Protein AF-A0A524JA74-F1 (afdb_monomer_lite)

Sequence (100 aa):
PVVVLFDPAVKSALDAAEIAGSREVGAAAVFEREVDSRELSFEPGDEPGTARDRETGSIWDTTGRALSGPLEGKRLVQVASDDQFWFALAAFIQDVDIRG

Foldseek 3Di:
DKDKFKAQQQFDPPPDPDSVPGDGPIDIFMFQQDDPNDRWDWDDDPDGQWIATPPFRFIAGRQQAGCDTPRHRDGTHTDDDDPDDPVVVCVPDPPDDDDD

Structure (mmCIF, N/CA/C/O backbone):
data_AF-A0A524JA74-F1
#
_entry.id   AF-A0A524JA74-F1
#
loop_
_atom_site.group_PDB
_atom_site.id
_atom_site.type_symbol
_atom_site.label_atom_id
_atom_site.label_alt_id
_atom_site.label_comp_id
_atom_site.label_asym_id
_atom_site.label_entity_id
_atom_site.label_seq_id
_atom_site.pdbx_PDB_ins_code
_atom_site.Cartn_x
_atom_site.Cartn_y
_atom_site.Cartn_z
_atom_site.occupancy
_atom_site.B_iso_or_equiv
_atom_site.auth_seq_id
_atom_site.auth_comp_id
_atom_site.auth_asym_id
_atom_site.auth_atom_id
_atom_site.pdbx_PDB_model_num
ATOM 1 N N . PRO A 1 1 ? -14.560 -7.900 2.617 1.00 86.50 1 PRO A N 1
ATOM 2 C CA . PRO A 1 1 ? -14.460 -6.734 1.700 1.00 86.50 1 PRO A CA 1
ATOM 3 C C . PRO A 1 1 ? -12.998 -6.258 1.656 1.00 86.50 1 PRO A C 1
ATOM 5 O O . PRO A 1 1 ? -12.303 -6.470 2.645 1.00 86.50 1 PRO A O 1
ATOM 8 N N . VAL A 1 2 ? -12.516 -5.678 0.549 1.00 96.38 2 VAL A N 1
ATOM 9 C CA . VAL A 1 2 ? -11.077 -5.384 0.348 1.00 96.38 2 VAL A CA 1
ATOM 10 C C . VAL A 1 2 ? -10.783 -3.891 0.190 1.00 96.38 2 VAL A C 1
ATOM 12 O O . VAL A 1 2 ? -11.686 -3.117 -0.136 1.00 96.38 2 VAL A O 1
ATOM 15 N N . VAL A 1 3 ? -9.524 -3.504 0.404 1.00 97.81 3 VAL A N 1
ATOM 16 C CA . VAL A 1 3 ? -8.950 -2.190 0.080 1.00 97.81 3 VAL A CA 1
ATOM 17 C C . VAL A 1 3 ? -7.701 -2.372 -0.786 1.00 97.81 3 VAL A C 1
ATOM 19 O O . VAL A 1 3 ? -6.950 -3.326 -0.598 1.00 97.81 3 VAL A O 1
ATOM 22 N N . VAL A 1 4 ? -7.491 -1.458 -1.733 1.00 97.81 4 VAL A N 1
ATOM 23 C CA . VAL A 1 4 ? -6.250 -1.344 -2.509 1.00 97.81 4 VAL A CA 1
ATOM 24 C C . VAL A 1 4 ? -5.483 -0.143 -1.973 1.00 97.81 4 VAL A C 1
ATOM 26 O O . VAL A 1 4 ? -6.019 0.966 -1.971 1.00 97.81 4 VAL A O 1
ATOM 29 N N . LEU A 1 5 ? -4.253 -0.358 -1.515 1.00 97.69 5 LEU A N 1
ATOM 30 C CA . LEU A 1 5 ? -3.338 0.712 -1.124 1.00 97.69 5 LEU A CA 1
ATOM 31 C C . LEU A 1 5 ? -2.330 0.921 -2.249 1.00 97.69 5 LEU A C 1
ATOM 33 O O . LEU A 1 5 ? -1.780 -0.052 -2.759 1.00 97.69 5 LEU A O 1
ATOM 37 N N . PHE A 1 6 ? -2.120 2.175 -2.641 1.00 97.19 6 PHE A N 1
ATOM 38 C CA . PHE A 1 6 ? -1.316 2.540 -3.804 1.00 97.19 6 PHE A CA 1
ATOM 39 C C . PHE A 1 6 ? -0.297 3.616 -3.442 1.00 97.19 6 PHE A C 1
ATOM 41 O O . PHE A 1 6 ? -0.648 4.633 -2.841 1.00 97.19 6 PHE A O 1
ATOM 48 N N . ASP A 1 7 ? 0.952 3.398 -3.840 1.00 97.12 7 ASP A N 1
ATOM 49 C CA . ASP A 1 7 ? 2.008 4.402 -3.790 1.00 97.12 7 ASP A CA 1
ATOM 50 C C . ASP A 1 7 ? 2.370 4.790 -5.225 1.00 97.12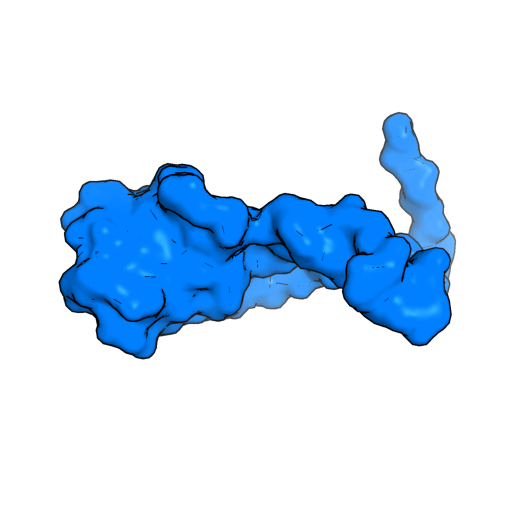 7 ASP A C 1
ATOM 52 O O . ASP A 1 7 ? 2.915 3.951 -5.945 1.00 97.12 7 ASP A O 1
ATOM 56 N N . PRO A 1 8 ? 2.088 6.030 -5.665 1.00 95.25 8 PRO A N 1
ATOM 57 C CA . PRO A 1 8 ? 2.450 6.482 -7.004 1.00 95.25 8 PRO A CA 1
ATOM 58 C C . PRO A 1 8 ? 3.958 6.687 -7.193 1.00 95.25 8 PRO A C 1
ATOM 60 O O . PRO A 1 8 ? 4.417 6.691 -8.332 1.00 95.25 8 PRO A O 1
ATOM 63 N N . ALA A 1 9 ? 4.730 6.858 -6.118 1.00 95.62 9 ALA A N 1
ATOM 64 C CA . ALA A 1 9 ? 6.134 7.261 -6.175 1.00 95.62 9 ALA A CA 1
ATOM 65 C C . ALA A 1 9 ? 7.111 6.081 -6.324 1.00 95.62 9 ALA A C 1
ATOM 67 O O . ALA A 1 9 ? 8.326 6.282 -6.426 1.00 95.62 9 ALA A O 1
ATOM 68 N N . VAL A 1 10 ? 6.616 4.838 -6.356 1.00 94.75 10 VAL A N 1
ATOM 69 C CA . VAL A 1 10 ? 7.474 3.661 -6.550 1.00 94.75 10 VAL A CA 1
ATOM 70 C C . VAL A 1 10 ? 8.096 3.687 -7.943 1.00 94.75 10 VAL A C 1
ATOM 72 O O . VAL A 1 10 ? 7.407 3.798 -8.962 1.00 94.75 10 VAL A O 1
ATOM 75 N N . LYS A 1 11 ? 9.427 3.572 -7.984 1.00 95.00 11 LYS A N 1
ATOM 76 C CA . LYS A 1 11 ? 10.217 3.576 -9.216 1.00 95.00 11 LYS A CA 1
ATOM 77 C C . LYS A 1 11 ? 10.342 2.187 -9.819 1.00 95.00 11 LYS A C 1
ATOM 79 O O . LYS A 1 11 ? 10.477 1.192 -9.110 1.00 95.00 11 LYS A O 1
ATOM 84 N N . SER A 1 12 ? 10.348 2.147 -11.147 1.00 93.19 12 SER A N 1
ATOM 85 C CA . SER A 1 12 ? 10.629 0.935 -11.910 1.00 93.19 12 SER A CA 1
ATOM 86 C C . SER A 1 12 ? 11.985 0.352 -11.523 1.00 93.19 12 SER A C 1
ATOM 88 O O . SER A 1 12 ? 12.963 1.075 -11.353 1.00 93.19 12 SER A O 1
ATOM 90 N N . ALA A 1 13 ? 12.058 -0.972 -11.424 1.00 91.69 13 ALA A N 1
ATOM 91 C CA . ALA A 1 13 ? 13.315 -1.666 -11.169 1.00 91.69 13 ALA A CA 1
ATOM 92 C C . ALA A 1 13 ? 14.104 -1.987 -12.453 1.00 91.69 13 ALA A C 1
ATOM 94 O O . ALA A 1 13 ? 15.193 -2.547 -12.362 1.00 91.69 13 ALA A O 1
ATOM 95 N N . LEU A 1 14 ? 13.542 -1.718 -13.640 1.00 90.44 14 LEU A N 1
ATOM 96 C CA . LEU A 1 14 ? 13.977 -2.379 -14.879 1.00 90.44 14 LEU A CA 1
ATOM 97 C C . LEU A 1 14 ? 14.208 -1.454 -16.078 1.00 90.44 14 LEU A C 1
ATOM 99 O O . LEU A 1 14 ? 14.627 -1.944 -17.124 1.00 90.44 14 LEU A O 1
ATOM 103 N N . ASP A 1 15 ? 13.944 -0.149 -15.971 1.00 89.19 15 ASP A N 1
ATOM 104 C CA . ASP A 1 15 ? 14.098 0.775 -17.109 1.00 89.19 15 ASP A CA 1
ATOM 105 C C . ASP A 1 15 ? 15.334 1.680 -17.059 1.00 89.19 15 ASP A C 1
ATOM 107 O O . ASP A 1 15 ? 15.621 2.363 -18.044 1.00 89.19 15 ASP A O 1
ATOM 111 N N . ALA A 1 16 ? 16.124 1.621 -15.987 1.00 93.06 16 ALA A N 1
ATOM 112 C CA . ALA A 1 16 ? 17.448 2.229 -15.924 1.00 93.06 16 ALA A CA 1
ATOM 113 C C . ALA A 1 16 ? 18.449 1.330 -15.183 1.00 93.06 16 ALA A C 1
ATOM 115 O O . ALA A 1 16 ? 18.076 0.411 -14.458 1.00 93.06 16 ALA A O 1
ATOM 116 N N . ALA A 1 17 ? 19.744 1.620 -15.351 1.00 93.19 17 ALA A N 1
ATOM 117 C CA . ALA A 1 17 ? 20.820 0.898 -14.664 1.00 93.19 17 ALA A CA 1
ATOM 118 C C . ALA A 1 17 ? 20.801 1.101 -13.136 1.00 93.19 17 ALA A C 1
ATOM 120 O O . ALA A 1 17 ? 21.256 0.237 -12.391 1.00 93.19 17 ALA A O 1
ATOM 121 N N . GLU A 1 18 ? 20.259 2.230 -12.675 1.00 95.44 18 GLU A N 1
ATOM 122 C CA . GLU A 1 18 ? 20.045 2.534 -11.263 1.00 95.44 18 GLU A CA 1
ATOM 123 C C . GLU A 1 18 ? 18.567 2.862 -11.017 1.00 95.44 18 GLU A C 1
ATOM 125 O O . GLU A 1 18 ? 17.987 3.710 -11.701 1.00 95.44 18 GLU A O 1
ATOM 130 N N . ILE A 1 19 ? 17.968 2.253 -9.986 1.00 91.25 19 ILE A N 1
ATOM 131 C CA . ILE A 1 19 ? 16.558 2.482 -9.608 1.00 91.25 19 ILE A CA 1
ATOM 132 C C . ILE A 1 19 ? 16.303 3.968 -9.322 1.00 91.25 19 ILE A C 1
ATOM 134 O O . ILE A 1 19 ? 15.259 4.509 -9.673 1.00 91.25 19 ILE A O 1
ATOM 138 N N . ALA A 1 20 ? 17.281 4.669 -8.741 1.00 92.25 20 ALA A N 1
ATOM 139 C CA . ALA A 1 20 ? 17.162 6.091 -8.430 1.00 92.25 20 ALA A CA 1
ATOM 140 C C . ALA A 1 20 ? 16.884 6.961 -9.671 1.00 92.25 20 ALA A C 1
ATOM 142 O O . ALA A 1 20 ? 16.185 7.969 -9.557 1.00 92.25 20 ALA A O 1
ATOM 143 N N . GLY A 1 21 ? 17.385 6.566 -10.845 1.00 91.88 21 GLY A N 1
ATOM 144 C CA . GLY A 1 21 ? 17.163 7.256 -12.120 1.00 91.88 21 GLY A CA 1
ATOM 145 C C . GLY A 1 21 ? 15.959 6.751 -12.919 1.00 91.88 21 GLY A C 1
ATOM 146 O O . GLY A 1 21 ? 15.704 7.263 -14.005 1.00 91.88 21 GLY A O 1
ATOM 147 N N . SER A 1 22 ? 15.239 5.752 -12.410 1.00 95.06 22 SER A N 1
ATOM 148 C CA . SER A 1 22 ? 14.098 5.138 -13.093 1.00 95.06 22 SER A CA 1
ATOM 149 C C . SER A 1 22 ? 12.833 5.991 -12.963 1.00 95.06 22 SER A C 1
ATOM 151 O O . SER A 1 22 ? 12.703 6.818 -12.052 1.00 95.06 22 SER A O 1
ATOM 153 N N . ARG A 1 23 ? 11.883 5.792 -13.879 1.00 95.31 23 ARG A N 1
ATOM 154 C CA . ARG A 1 23 ? 10.576 6.472 -13.829 1.00 95.31 23 ARG A CA 1
ATOM 155 C C . ARG A 1 23 ? 9.692 5.900 -12.721 1.00 95.31 23 ARG A C 1
ATOM 157 O O . ARG A 1 23 ? 9.817 4.735 -12.344 1.00 95.31 23 ARG A O 1
ATOM 164 N N . GLU A 1 24 ? 8.759 6.717 -12.254 1.00 96.25 24 GLU A N 1
ATOM 165 C CA . GLU A 1 24 ? 7.689 6.298 -11.353 1.00 96.25 24 GLU A CA 1
ATOM 166 C C . GLU A 1 24 ? 6.674 5.440 -12.120 1.00 96.25 24 GLU A C 1
ATOM 168 O O . GLU A 1 24 ? 6.219 5.796 -13.212 1.00 96.25 24 GLU A O 1
ATOM 173 N N . VAL A 1 25 ? 6.380 4.265 -11.572 1.00 94.56 25 VAL A N 1
ATOM 174 C CA . VAL A 1 25 ? 5.411 3.296 -12.115 1.00 94.56 25 VAL A CA 1
ATOM 175 C C . VAL A 1 25 ? 4.309 2.968 -11.120 1.00 94.56 25 VAL A C 1
ATOM 177 O O . VAL A 1 25 ? 3.274 2.437 -11.513 1.00 94.56 25 VAL A O 1
ATOM 180 N N . GLY A 1 26 ? 4.525 3.346 -9.863 1.00 95.31 26 GLY A N 1
ATOM 181 C CA . GLY A 1 26 ? 3.662 3.043 -8.745 1.00 95.31 26 GLY A CA 1
ATOM 182 C C . GLY A 1 26 ? 3.704 1.574 -8.333 1.00 95.31 26 GLY A C 1
ATOM 183 O O . GLY A 1 26 ? 4.269 0.727 -9.024 1.00 95.31 26 GLY A O 1
ATOM 184 N N . ALA A 1 27 ? 3.128 1.290 -7.172 1.00 95.19 27 ALA A N 1
ATOM 185 C CA . ALA A 1 27 ? 2.876 -0.069 -6.716 1.00 95.19 27 ALA A CA 1
ATOM 186 C C . ALA A 1 27 ? 1.570 -0.128 -5.930 1.00 95.19 27 ALA A C 1
ATOM 188 O O . ALA A 1 27 ? 1.237 0.809 -5.193 1.00 95.19 27 ALA A O 1
ATOM 189 N N . ALA A 1 28 ? 0.849 -1.233 -6.068 1.00 96.38 28 ALA A N 1
ATOM 190 C CA . ALA A 1 28 ? -0.402 -1.491 -5.380 1.00 96.38 28 ALA A CA 1
ATOM 191 C C . ALA A 1 28 ? -0.361 -2.816 -4.615 1.00 96.38 28 ALA A C 1
ATOM 193 O O . ALA A 1 28 ? 0.176 -3.819 -5.079 1.00 96.38 28 ALA A O 1
ATOM 194 N N . ALA A 1 29 ? -1.004 -2.840 -3.452 1.00 97.25 29 ALA A N 1
ATOM 195 C CA . ALA A 1 29 ? -1.256 -4.067 -2.709 1.00 97.25 29 ALA A CA 1
ATOM 196 C C . ALA A 1 29 ? -2.707 -4.115 -2.226 1.00 97.25 29 ALA A C 1
ATOM 198 O O . ALA A 1 29 ? -3.313 -3.090 -1.898 1.00 97.25 29 ALA A O 1
ATOM 199 N N . VAL A 1 30 ? -3.272 -5.323 -2.203 1.00 98.12 30 VAL A N 1
ATOM 200 C CA . VAL A 1 30 ? -4.669 -5.563 -1.830 1.00 98.12 30 VAL A CA 1
ATOM 201 C C . VAL A 1 30 ? -4.736 -6.214 -0.458 1.00 98.12 30 VAL A C 1
ATOM 203 O O . VAL A 1 30 ? -4.021 -7.177 -0.185 1.00 98.12 30 VAL A O 1
ATOM 206 N N . PHE A 1 31 ? -5.628 -5.719 0.396 1.00 98.31 31 PHE A N 1
ATOM 207 C CA . PHE A 1 31 ? -5.794 -6.210 1.759 1.00 98.31 31 PHE A CA 1
ATOM 208 C C . PHE A 1 31 ? -7.262 -6.395 2.133 1.00 98.31 31 PHE A C 1
ATOM 210 O O . PHE A 1 31 ? -8.148 -5.698 1.631 1.00 98.31 31 PHE A O 1
ATOM 217 N N . GLU A 1 32 ? -7.524 -7.305 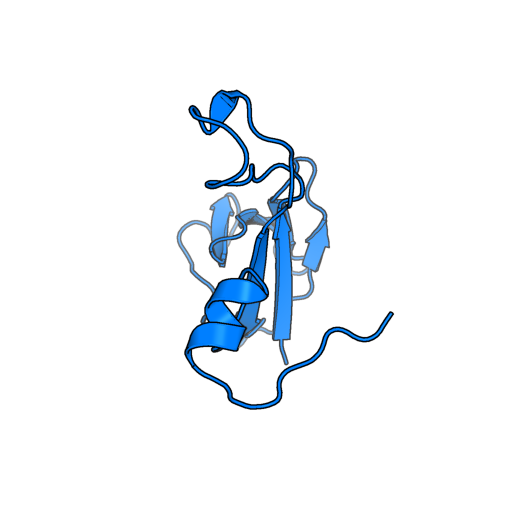3.066 1.00 98.00 32 GLU A N 1
ATOM 218 C CA . GLU A 1 32 ? -8.773 -7.313 3.817 1.00 98.00 32 GLU A CA 1
ATOM 219 C C . GLU A 1 32 ? -8.842 -6.039 4.658 1.00 98.00 32 GLU A C 1
ATOM 221 O O . GLU A 1 32 ? -7.904 -5.706 5.383 1.00 98.00 32 GLU A O 1
ATOM 226 N N . ARG A 1 33 ? -9.962 -5.315 4.573 1.00 96.19 33 ARG A N 1
ATOM 227 C CA . ARG A 1 33 ? -10.151 -4.066 5.328 1.00 96.19 33 ARG A CA 1
ATOM 228 C C . ARG A 1 33 ? -10.737 -4.295 6.721 1.00 96.19 33 ARG A C 1
ATOM 230 O O . ARG A 1 33 ? -11.515 -3.477 7.192 1.00 96.19 33 ARG A O 1
ATOM 237 N N . GLU A 1 34 ? -10.410 -5.415 7.359 1.00 96.75 34 GLU A N 1
ATOM 238 C CA . GLU A 1 34 ? -10.862 -5.752 8.711 1.00 96.75 34 GLU A CA 1
ATOM 239 C C . GLU A 1 34 ? -9.668 -5.892 9.661 1.00 96.75 34 GLU A C 1
ATOM 241 O O . GLU A 1 34 ? -8.679 -6.553 9.344 1.00 96.75 34 GLU A O 1
ATOM 246 N N . VAL A 1 35 ? -9.766 -5.274 10.839 1.00 95.50 35 VAL A N 1
ATOM 247 C CA . VAL A 1 35 ? -8.791 -5.401 11.931 1.00 95.50 35 VAL A CA 1
ATOM 248 C C . VAL A 1 35 ? -9.552 -5.598 13.230 1.00 95.50 35 VAL A C 1
ATOM 250 O O . VAL A 1 35 ? -10.436 -4.807 13.547 1.00 95.50 35 VAL A O 1
ATOM 253 N N . ASP A 1 36 ? -9.213 -6.640 13.991 1.00 91.62 36 ASP A N 1
ATOM 254 C CA . ASP A 1 36 ? -9.840 -6.947 15.284 1.00 91.62 36 ASP A CA 1
ATOM 255 C C . ASP A 1 36 ? -11.391 -6.937 15.216 1.00 91.62 36 ASP A C 1
ATOM 257 O O . ASP A 1 36 ? -12.066 -6.344 16.059 1.00 91.62 36 ASP A O 1
ATOM 261 N N . SER A 1 37 ? -11.963 -7.563 14.175 1.00 92.25 37 SER A N 1
ATOM 262 C CA . SER A 1 37 ? -13.414 -7.617 13.898 1.00 92.25 37 SER A CA 1
ATOM 263 C C . SER A 1 37 ? -14.085 -6.266 13.618 1.00 92.25 37 SER A C 1
ATOM 265 O O . SER A 1 37 ? -15.314 -6.155 13.651 1.00 92.25 37 SER A O 1
ATOM 267 N N . ARG A 1 38 ? -13.298 -5.227 13.328 1.00 94.44 38 ARG A N 1
ATOM 268 C CA . ARG A 1 38 ? -13.779 -3.935 12.844 1.00 94.44 38 ARG A CA 1
ATOM 269 C C . ARG A 1 38 ? -13.446 -3.781 11.374 1.00 94.44 38 ARG A C 1
ATOM 271 O O . ARG A 1 38 ? -12.283 -3.792 10.983 1.00 94.44 38 ARG A O 1
ATOM 278 N N . GLU A 1 39 ? -14.480 -3.552 10.584 1.00 97.69 39 GLU A N 1
ATOM 279 C CA . GLU A 1 39 ? -14.327 -3.131 9.204 1.00 97.69 39 GLU A CA 1
ATOM 280 C C . GLU A 1 39 ? -13.892 -1.656 9.148 1.00 97.69 39 GLU A C 1
ATOM 282 O O . GLU A 1 39 ? -14.498 -0.804 9.798 1.00 97.69 39 GLU A O 1
ATOM 287 N N . LEU A 1 40 ? -12.843 -1.364 8.383 1.00 98.19 40 LEU A N 1
ATOM 288 C CA . LEU A 1 40 ? -12.266 -0.036 8.201 1.00 98.19 40 LEU A CA 1
ATOM 289 C C . LEU A 1 40 ? -12.594 0.512 6.812 1.00 98.19 40 LEU A C 1
ATOM 291 O O . LEU A 1 40 ? -12.710 -0.238 5.834 1.00 98.19 40 LEU A O 1
ATOM 295 N N . SER A 1 41 ? -12.709 1.827 6.708 1.00 98.12 41 SER A N 1
ATOM 296 C CA . SER A 1 41 ? -12.782 2.561 5.451 1.00 98.12 41 SER A CA 1
ATOM 297 C C . SER A 1 41 ? -11.612 3.530 5.360 1.00 98.12 41 SER A C 1
ATOM 299 O O . SER A 1 41 ? -11.203 4.120 6.353 1.00 98.12 41 SER A O 1
ATOM 301 N N . PHE A 1 42 ? -11.050 3.669 4.162 1.00 98.25 42 PHE A N 1
ATOM 302 C CA . PHE A 1 42 ? -9.802 4.396 3.958 1.00 98.25 42 PHE A CA 1
ATOM 303 C C . PHE A 1 42 ? -10.003 5.618 3.073 1.00 98.25 42 PHE A C 1
ATOM 305 O O . PHE A 1 42 ? -10.824 5.621 2.151 1.00 98.25 42 PHE A O 1
ATOM 312 N N . GLU A 1 43 ? -9.201 6.636 3.338 1.00 98.06 43 GLU A N 1
ATOM 313 C CA . GLU A 1 43 ? -8.980 7.783 2.469 1.00 98.06 43 GLU A CA 1
ATOM 314 C C . GLU A 1 43 ? -7.477 7.982 2.233 1.00 98.06 43 GLU A C 1
ATOM 316 O O . GLU A 1 43 ? -6.669 7.486 3.026 1.00 98.06 43 GLU A O 1
ATOM 321 N N . PRO A 1 44 ? -7.075 8.657 1.140 1.00 97.50 44 PRO A N 1
ATOM 322 C CA . PRO A 1 44 ? -5.674 9.000 0.924 1.00 97.50 44 PRO A CA 1
ATOM 323 C C . PRO A 1 44 ? -5.109 9.769 2.123 1.00 97.50 44 PRO A C 1
ATOM 325 O O . PRO A 1 44 ? -5.782 10.649 2.662 1.00 97.50 44 PRO A O 1
ATOM 328 N N . GLY A 1 45 ? -3.896 9.418 2.544 1.00 96.19 45 GLY A N 1
ATOM 329 C CA . GLY A 1 45 ? -3.160 10.179 3.545 1.00 96.19 45 GLY A CA 1
ATOM 330 C C . GLY A 1 45 ? -2.520 11.435 2.951 1.00 96.19 45 GLY A C 1
ATOM 331 O O . GLY A 1 45 ? -2.638 11.712 1.756 1.00 96.19 45 GLY A O 1
ATOM 332 N N . ASP A 1 46 ? -1.833 12.194 3.801 1.00 95.69 46 ASP A N 1
ATOM 333 C CA . ASP A 1 46 ? -1.203 13.460 3.408 1.00 95.69 46 ASP A CA 1
ATOM 334 C C . ASP A 1 46 ? 0.049 13.255 2.534 1.00 95.69 46 ASP A C 1
ATOM 336 O O . ASP A 1 46 ? 0.419 14.137 1.757 1.00 95.69 46 ASP A O 1
ATOM 340 N N . GLU A 1 47 ? 0.693 12.087 2.638 1.00 95.50 47 GLU A N 1
ATOM 341 C CA . GLU A 1 47 ? 1.889 11.723 1.872 1.00 95.50 47 GLU A CA 1
ATOM 342 C C . GLU A 1 47 ? 1.589 10.622 0.833 1.00 95.50 47 GLU A C 1
ATOM 344 O O . GLU A 1 47 ? 0.747 9.748 1.081 1.00 95.50 47 GLU A O 1
ATOM 349 N N . PRO A 1 48 ? 2.283 10.605 -0.323 1.00 94.75 48 PRO A N 1
ATOM 350 C CA . PRO A 1 48 ? 2.196 9.502 -1.279 1.00 94.75 48 PRO A CA 1
ATOM 351 C C . PRO A 1 48 ? 2.450 8.144 -0.616 1.00 94.75 48 PRO A C 1
ATOM 353 O O . PRO A 1 48 ? 3.333 8.013 0.227 1.00 94.75 48 PRO A O 1
ATOM 356 N N . GLY A 1 49 ? 1.658 7.135 -0.980 1.00 95.69 49 GLY A N 1
ATOM 357 C CA . GLY A 1 49 ? 1.785 5.798 -0.395 1.00 95.69 49 GLY A CA 1
ATOM 358 C C . GLY A 1 49 ? 1.270 5.674 1.041 1.00 95.69 49 GLY A C 1
ATOM 359 O O . GLY A 1 49 ? 1.440 4.621 1.658 1.00 95.69 49 GLY A O 1
ATOM 360 N N . THR A 1 50 ? 0.610 6.709 1.569 1.00 97.88 50 THR A N 1
ATOM 361 C CA . THR A 1 50 ? -0.063 6.642 2.867 1.00 97.88 50 THR A CA 1
ATOM 362 C C . THR A 1 50 ? -1.579 6.661 2.719 1.00 97.88 50 THR A C 1
ATOM 364 O O . THR A 1 50 ? -2.142 7.256 1.796 1.00 97.88 50 THR A O 1
ATOM 367 N N . ALA A 1 51 ? -2.256 5.996 3.648 1.00 98.44 51 ALA A N 1
ATOM 368 C CA . ALA A 1 51 ? -3.705 6.011 3.775 1.00 98.44 51 ALA A CA 1
ATOM 369 C C . ALA A 1 51 ? -4.100 6.272 5.226 1.00 98.44 51 ALA A C 1
ATOM 371 O O . ALA A 1 51 ? -3.377 5.911 6.155 1.00 98.44 51 ALA A O 1
ATOM 372 N N . ARG A 1 52 ? -5.272 6.863 5.426 1.00 98.56 52 ARG A N 1
ATOM 373 C CA . ARG A 1 52 ? -5.864 7.077 6.743 1.00 98.56 52 ARG A CA 1
ATOM 374 C C . ARG A 1 52 ? -7.154 6.283 6.856 1.00 98.56 52 ARG A C 1
ATOM 376 O O . ARG A 1 52 ? -8.003 6.384 5.972 1.00 98.56 52 ARG A O 1
ATOM 383 N N . ASP A 1 53 ? -7.322 5.511 7.927 1.00 98.38 53 ASP A N 1
ATOM 384 C CA . ASP A 1 53 ? -8.630 4.914 8.210 1.00 98.38 53 ASP A CA 1
ATOM 385 C C . ASP A 1 53 ? -9.560 5.934 8.885 1.00 98.38 53 ASP A C 1
ATOM 387 O O . ASP A 1 53 ? -9.129 6.734 9.719 1.00 98.38 53 ASP A O 1
ATOM 391 N N . ARG A 1 54 ? -10.845 5.925 8.531 1.00 98.31 54 ARG A N 1
ATOM 392 C CA . ARG A 1 54 ? -11.822 6.908 9.030 1.00 98.31 54 ARG A CA 1
ATOM 393 C C . ARG A 1 54 ? -12.309 6.605 10.441 1.00 98.31 54 ARG A C 1
ATOM 395 O O . ARG A 1 54 ? -12.776 7.504 11.136 1.00 98.31 54 ARG A O 1
ATOM 402 N N . GLU A 1 55 ? -12.228 5.351 10.867 1.00 98.00 55 GLU A N 1
ATOM 403 C CA . GLU A 1 55 ? -12.811 4.870 12.119 1.00 98.00 55 GLU A CA 1
ATOM 404 C C . GLU A 1 55 ? -11.939 5.187 13.336 1.00 98.00 55 GLU A C 1
ATOM 406 O O . GLU A 1 55 ? -12.451 5.368 14.442 1.00 98.00 55 GLU A O 1
ATOM 411 N N . THR A 1 56 ? -10.623 5.230 13.156 1.00 97.69 56 THR A N 1
ATOM 412 C CA . THR A 1 56 ? -9.644 5.492 14.217 1.00 97.69 56 THR A CA 1
ATOM 413 C C . THR A 1 56 ? -8.715 6.646 13.882 1.00 97.69 56 THR A C 1
ATOM 415 O O . THR A 1 56 ? -8.122 7.231 14.789 1.00 97.69 56 THR A O 1
ATOM 418 N N . GLY A 1 57 ? -8.603 7.001 12.601 1.00 98.00 57 GLY A N 1
ATOM 419 C CA . GLY A 1 57 ? -7.669 8.015 12.141 1.00 98.00 57 GLY A CA 1
ATOM 420 C C . GLY A 1 57 ? -6.219 7.540 12.121 1.00 98.00 57 GLY A C 1
ATOM 421 O O . GLY A 1 57 ? -5.347 8.407 12.088 1.00 98.00 57 GLY A O 1
ATOM 422 N N . SER A 1 58 ? -5.954 6.227 12.171 1.00 98.50 58 SER A N 1
ATOM 423 C CA . SER A 1 58 ? -4.590 5.694 12.083 1.00 98.50 58 SER A CA 1
ATOM 424 C C . SER A 1 58 ? -4.051 5.857 10.666 1.00 98.50 58 SER A C 1
ATOM 426 O O . SER A 1 58 ? -4.807 5.851 9.691 1.00 98.50 58 SER A O 1
ATOM 428 N N . ILE A 1 59 ? -2.734 6.015 10.560 1.00 98.56 59 ILE A N 1
ATOM 429 C CA . ILE A 1 59 ? -2.036 6.154 9.281 1.00 98.56 59 ILE A CA 1
ATOM 430 C C . ILE A 1 59 ? -1.401 4.823 8.912 1.00 98.56 59 ILE A C 1
ATOM 432 O O . ILE A 1 59 ? -0.777 4.173 9.750 1.00 98.56 59 ILE A O 1
ATOM 436 N N . TRP A 1 60 ? -1.544 4.441 7.652 1.00 98.56 60 TRP A N 1
ATOM 437 C CA . TRP A 1 60 ? -1.130 3.161 7.101 1.00 98.56 60 TRP A CA 1
ATOM 438 C C . TRP A 1 60 ? -0.188 3.370 5.921 1.00 98.56 60 TRP A C 1
ATOM 440 O O . TRP A 1 60 ? -0.401 4.287 5.128 1.00 98.56 60 TRP A O 1
ATOM 450 N N . ASP A 1 61 ? 0.823 2.513 5.796 1.00 97.69 61 ASP A N 1
ATOM 451 C CA . ASP A 1 61 ? 1.658 2.423 4.595 1.00 97.69 61 ASP A CA 1
ATOM 452 C C . ASP A 1 61 ? 1.083 1.433 3.569 1.00 97.69 61 ASP A C 1
ATOM 454 O O . ASP A 1 61 ? 0.184 0.637 3.860 1.00 97.69 61 ASP A O 1
ATOM 458 N N . THR A 1 62 ? 1.640 1.433 2.358 1.00 96.38 62 THR A N 1
ATOM 459 C CA . THR A 1 62 ? 1.254 0.502 1.283 1.00 96.38 62 THR A CA 1
ATOM 460 C C . THR A 1 62 ? 1.553 -0.964 1.562 1.00 96.38 62 THR A C 1
ATOM 462 O O 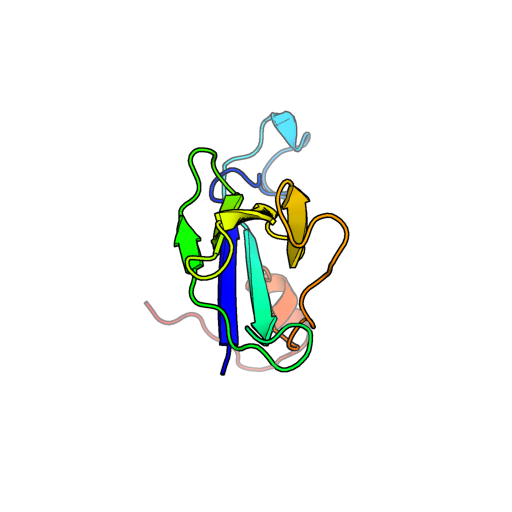. THR A 1 62 ? 1.028 -1.832 0.868 1.00 96.38 62 THR A O 1
ATOM 465 N N . THR A 1 63 ? 2.330 -1.279 2.601 1.00 96.25 63 THR A N 1
ATOM 466 C CA . THR A 1 63 ? 2.541 -2.663 3.053 1.00 96.25 63 THR A CA 1
ATOM 467 C C . THR A 1 63 ? 1.403 -3.165 3.946 1.00 96.25 63 THR A C 1
ATOM 469 O O . THR A 1 63 ? 1.432 -4.313 4.402 1.00 96.25 63 THR A O 1
ATOM 472 N N . GLY A 1 64 ? 0.403 -2.314 4.201 1.00 97.56 64 GLY A N 1
ATOM 473 C CA . GLY A 1 64 ? -0.734 -2.600 5.062 1.00 97.56 64 GLY A CA 1
ATOM 474 C C . GLY A 1 64 ? -0.390 -2.494 6.543 1.00 97.56 64 GLY A C 1
ATOM 475 O O . GLY A 1 64 ? -1.112 -3.056 7.365 1.00 97.56 64 GLY A O 1
ATOM 476 N N . ARG A 1 65 ? 0.709 -1.826 6.916 1.00 98.19 65 ARG A N 1
ATOM 477 C CA . ARG A 1 65 ? 1.092 -1.614 8.317 1.00 98.19 65 ARG A CA 1
ATOM 478 C C . ARG A 1 65 ? 0.590 -0.258 8.799 1.00 98.19 65 ARG A C 1
ATOM 480 O O . ARG A 1 65 ? 0.824 0.756 8.152 1.00 98.19 65 ARG A O 1
ATOM 487 N N . ALA A 1 66 ? -0.011 -0.235 9.984 1.00 98.31 66 ALA A N 1
ATOM 488 C CA . ALA A 1 66 ? -0.304 1.004 10.688 1.00 98.31 66 ALA A CA 1
ATOM 489 C C . ALA A 1 66 ? 0.999 1.604 11.240 1.00 98.31 66 ALA A C 1
ATOM 491 O O . ALA A 1 66 ? 1.659 1.015 12.106 1.00 98.31 66 ALA A O 1
ATOM 492 N N . LEU A 1 67 ? 1.369 2.765 10.713 1.00 98.19 67 LEU A N 1
ATOM 493 C CA . LEU A 1 67 ? 2.554 3.531 11.081 1.00 98.19 67 LEU A CA 1
ATOM 494 C C . LEU A 1 67 ? 2.346 4.354 12.352 1.00 98.19 67 LEU A C 1
ATOM 496 O O . LEU A 1 67 ? 3.296 4.545 13.103 1.00 98.19 67 LEU A O 1
ATOM 500 N N . SER A 1 68 ? 1.132 4.860 12.578 1.00 98.31 68 SER A N 1
ATOM 501 C CA . SER A 1 68 ? 0.814 5.712 13.727 1.00 98.31 68 SER A CA 1
ATOM 502 C C . SER A 1 68 ? -0.685 5.735 14.028 1.00 98.31 68 SER A C 1
ATOM 504 O O . SER A 1 68 ? -1.511 5.369 13.190 1.00 98.31 68 SER A O 1
ATOM 506 N N . GLY A 1 69 ? -1.036 6.194 15.231 1.00 97.56 69 GLY A N 1
ATOM 507 C CA . GLY A 1 69 ? -2.419 6.312 15.691 1.00 97.56 69 GLY A CA 1
ATOM 508 C C . GLY A 1 69 ? -2.886 5.106 16.514 1.00 97.56 69 GLY A C 1
ATOM 509 O O . GLY A 1 69 ? -2.075 4.278 16.925 1.00 97.56 69 GLY A O 1
ATOM 510 N N . PRO A 1 70 ? -4.194 4.997 16.802 1.00 98.19 70 PRO 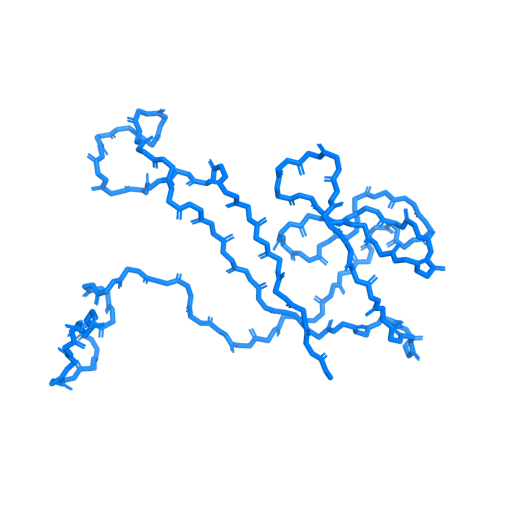A N 1
ATOM 511 C CA . PRO A 1 70 ? -4.724 3.967 17.700 1.00 98.19 70 PRO A CA 1
ATOM 512 C C . PRO A 1 70 ? -4.432 2.514 17.299 1.00 98.19 70 PRO A C 1
ATOM 514 O O . PRO A 1 70 ? -4.448 1.638 18.163 1.00 98.19 70 PRO A O 1
ATOM 517 N N . LEU A 1 71 ? -4.189 2.249 16.014 1.00 98.00 71 LEU A N 1
ATOM 518 C CA . LEU A 1 71 ? -3.873 0.917 15.495 1.00 98.00 71 LEU A CA 1
ATOM 519 C C . LEU A 1 71 ? -2.379 0.720 15.200 1.00 98.00 71 LEU A C 1
ATOM 521 O O . LEU A 1 71 ? -2.025 -0.278 14.580 1.00 98.00 71 LEU A O 1
ATOM 525 N N . GLU A 1 72 ? -1.499 1.624 15.639 1.00 98.38 72 GLU A N 1
ATOM 526 C CA . GLU A 1 72 ? -0.053 1.552 15.392 1.00 98.38 72 GLU A CA 1
ATOM 527 C C . GLU A 1 72 ? 0.532 0.150 15.651 1.00 98.38 72 GLU A C 1
ATOM 529 O O . GLU A 1 72 ? 0.268 -0.503 16.664 1.00 98.38 72 GLU A O 1
ATOM 534 N N . GLY A 1 73 ? 1.330 -0.333 14.696 1.00 97.75 73 GLY A N 1
ATOM 535 C CA . GLY A 1 73 ? 1.953 -1.656 14.743 1.00 97.75 73 GLY A CA 1
ATOM 536 C C . GLY A 1 73 ? 1.062 -2.809 14.272 1.00 97.75 73 GLY A C 1
ATOM 537 O O . GLY A 1 73 ? 1.588 -3.895 14.013 1.00 97.75 73 GLY A O 1
ATOM 538 N N . LYS A 1 74 ? -0.249 -2.601 14.098 1.00 98.19 74 LYS A N 1
ATOM 539 C CA . LYS A 1 74 ? -1.137 -3.580 13.452 1.00 98.19 74 LYS A CA 1
ATOM 540 C C . LYS A 1 74 ? -0.839 -3.685 11.955 1.00 98.19 74 LYS A C 1
ATOM 542 O O . LYS A 1 74 ? -0.230 -2.801 11.349 1.00 98.19 74 LYS A O 1
ATOM 547 N N . ARG A 1 75 ? -1.268 -4.798 11.360 1.00 97.69 75 ARG A N 1
ATOM 548 C CA . ARG A 1 75 ? -1.094 -5.095 9.937 1.00 97.69 75 ARG A CA 1
ATOM 549 C C . ARG A 1 75 ? -2.383 -5.676 9.363 1.00 97.69 75 ARG A C 1
ATOM 551 O O . ARG A 1 75 ? -2.976 -6.552 9.989 1.00 97.69 75 ARG A O 1
ATOM 558 N N . LEU A 1 76 ? -2.787 -5.194 8.193 1.00 98.06 76 LEU A N 1
ATOM 559 C CA . LEU A 1 76 ? -3.895 -5.753 7.425 1.00 98.06 76 LEU A CA 1
ATOM 560 C C . LEU A 1 76 ? -3.514 -7.120 6.847 1.00 98.06 76 LEU A C 1
ATOM 562 O O . LEU A 1 76 ? -2.352 -7.377 6.522 1.00 98.06 76 LEU A O 1
ATOM 566 N N . VAL A 1 77 ? -4.500 -7.995 6.678 1.00 97.75 77 VAL A N 1
ATOM 567 C CA . VAL A 1 77 ? -4.291 -9.292 6.026 1.00 97.75 77 VAL A CA 1
ATOM 568 C C . VAL A 1 77 ? -4.207 -9.071 4.519 1.00 97.75 77 VAL A C 1
ATOM 570 O O . VAL A 1 77 ? -5.141 -8.549 3.914 1.00 97.75 77 VAL A O 1
ATOM 573 N N . GLN A 1 78 ? -3.083 -9.438 3.904 1.00 97.25 78 GLN A N 1
ATOM 574 C CA . GLN A 1 78 ? -2.896 -9.289 2.462 1.00 97.25 78 GLN A CA 1
ATOM 575 C C . GLN A 1 78 ? -3.729 -10.320 1.698 1.00 97.25 78 GLN A C 1
ATOM 577 O O . GLN A 1 78 ? -3.723 -11.507 2.025 1.00 97.25 78 GLN A O 1
ATOM 582 N N . VAL A 1 79 ? -4.412 -9.865 0.652 1.00 97.50 79 VAL A N 1
ATOM 583 C CA . VAL A 1 79 ? -5.134 -10.718 -0.292 1.00 97.50 79 VAL A CA 1
ATOM 584 C C . VAL A 1 79 ? -4.207 -11.032 -1.460 1.00 97.50 79 VAL A C 1
ATOM 586 O O . VAL A 1 79 ? -3.552 -10.137 -2.002 1.00 97.50 79 VAL A O 1
ATOM 589 N N . ALA A 1 80 ? -4.166 -12.305 -1.859 1.00 94.56 80 ALA A N 1
ATOM 590 C CA . ALA A 1 80 ? -3.404 -12.739 -3.024 1.00 94.56 80 ALA A CA 1
ATOM 591 C C . ALA A 1 80 ? -3.806 -11.909 -4.254 1.00 94.56 80 ALA A C 1
ATOM 593 O O . ALA A 1 80 ? -4.972 -11.879 -4.649 1.00 94.56 80 ALA A O 1
ATOM 594 N N . SER A 1 81 ? -2.833 -11.192 -4.805 1.00 92.12 81 SER A N 1
ATOM 595 C CA . SER A 1 81 ? -2.990 -10.262 -5.918 1.00 92.12 81 SER A CA 1
ATOM 596 C C . SER A 1 81 ? -1.659 -10.130 -6.648 1.00 92.12 81 SER A C 1
ATOM 598 O O . SER A 1 81 ? -0.599 -10.321 -6.053 1.00 92.12 81 SER A O 1
ATOM 600 N N . ASP A 1 82 ? -1.733 -9.817 -7.937 1.00 90.12 82 ASP A N 1
ATOM 601 C CA . ASP A 1 82 ? -0.579 -9.660 -8.809 1.00 90.12 82 ASP A CA 1
ATOM 602 C C . ASP A 1 82 ? -0.460 -8.198 -9.247 1.00 90.12 82 ASP A C 1
ATOM 604 O O . ASP A 1 82 ? -1.287 -7.708 -10.015 1.00 90.12 82 ASP A O 1
ATOM 608 N N . ASP A 1 83 ? 0.582 -7.518 -8.772 1.00 90.94 83 ASP A N 1
ATOM 609 C CA . ASP A 1 83 ? 1.059 -6.242 -9.310 1.00 90.94 83 ASP A CA 1
ATOM 610 C C . ASP A 1 83 ? 2.417 -6.497 -9.971 1.00 90.94 83 ASP A C 1
ATOM 612 O O . ASP A 1 83 ? 3.457 -6.575 -9.314 1.00 90.94 83 ASP A O 1
ATOM 616 N N . GLN A 1 84 ? 2.386 -6.796 -11.269 1.00 88.44 84 GLN A N 1
ATOM 617 C CA . GLN A 1 84 ? 3.548 -7.302 -11.992 1.00 88.44 84 GLN A CA 1
ATOM 618 C C . GLN A 1 84 ? 3.637 -6.745 -13.409 1.00 88.44 84 GLN A C 1
ATOM 620 O O . GLN A 1 84 ? 2.643 -6.403 -14.049 1.00 88.44 84 GLN A O 1
ATOM 625 N N . PHE A 1 85 ? 4.860 -6.714 -13.935 1.00 88.31 85 PHE A N 1
ATOM 626 C CA . PHE A 1 85 ? 5.087 -6.381 -15.333 1.00 88.31 85 PHE A CA 1
ATOM 627 C C . PHE A 1 85 ? 4.469 -7.428 -16.264 1.00 88.31 85 PHE A C 1
ATOM 629 O O . PHE A 1 85 ? 4.573 -8.632 -16.026 1.00 88.31 85 PHE A O 1
ATOM 636 N N . TRP A 1 86 ? 3.926 -6.969 -17.395 1.00 87.06 86 TRP A N 1
ATOM 637 C CA . TRP A 1 86 ? 3.283 -7.840 -18.385 1.00 87.06 86 TRP A CA 1
ATOM 638 C C . TRP A 1 86 ? 4.192 -8.987 -18.862 1.00 87.06 86 TRP A C 1
ATOM 640 O O . TRP A 1 86 ? 3.727 -10.109 -19.041 1.00 87.06 86 TRP A O 1
ATOM 650 N N . PHE A 1 87 ? 5.492 -8.729 -19.059 1.00 87.62 87 PHE A N 1
ATOM 651 C CA . PHE A 1 87 ? 6.416 -9.732 -19.597 1.00 87.62 87 PHE A CA 1
ATOM 652 C C . PHE A 1 87 ? 6.715 -10.835 -18.577 1.00 87.62 87 PHE A C 1
ATOM 654 O O . PHE A 1 87 ? 7.055 -11.947 -18.973 1.00 87.62 87 PHE A O 1
ATOM 661 N N . ALA A 1 88 ? 6.587 -10.546 -17.275 1.00 88.38 88 ALA A N 1
ATOM 662 C CA . ALA A 1 88 ? 6.720 -11.556 -16.232 1.00 88.38 88 ALA A CA 1
ATOM 663 C C . ALA A 1 88 ? 5.530 -12.518 -16.305 1.00 88.38 88 ALA A C 1
ATOM 665 O O . ALA A 1 88 ? 5.728 -13.729 -16.351 1.00 88.38 88 ALA A O 1
ATOM 666 N N . LEU A 1 89 ? 4.317 -11.979 -16.451 1.00 87.38 89 LEU A N 1
ATOM 667 C CA . LEU A 1 89 ? 3.100 -12.766 -16.642 1.00 87.38 89 LEU A CA 1
ATOM 668 C C . LEU A 1 89 ? 3.171 -13.633 -17.911 1.00 87.38 89 LEU A C 1
ATOM 670 O O . LEU A 1 89 ? 2.867 -14.826 -17.873 1.00 87.38 89 LEU A O 1
ATOM 674 N N . ALA A 1 90 ? 3.628 -13.052 -19.025 1.00 87.69 90 ALA A N 1
ATOM 675 C CA . ALA A 1 90 ? 3.748 -13.731 -20.317 1.00 87.69 90 ALA A CA 1
ATOM 676 C C . ALA A 1 90 ? 4.748 -14.899 -20.324 1.00 87.69 90 ALA A C 1
ATOM 678 O O . ALA A 1 90 ? 4.640 -15.792 -21.163 1.00 87.69 90 ALA A O 1
ATOM 679 N N . ALA A 1 91 ? 5.697 -14.937 -19.385 1.00 88.00 91 ALA A N 1
ATOM 680 C CA . ALA A 1 91 ? 6.601 -16.076 -19.234 1.00 88.00 91 ALA A CA 1
ATOM 681 C C . ALA A 1 91 ? 5.898 -17.326 -18.668 1.00 88.00 91 ALA A C 1
ATOM 683 O O . ALA A 1 91 ? 6.365 -18.442 -18.899 1.00 88.00 91 ALA A O 1
ATOM 684 N N . PHE A 1 92 ? 4.784 -17.154 -17.945 1.00 86.69 92 PHE A N 1
ATOM 685 C CA . PHE A 1 92 ? 4.062 -18.242 -17.275 1.00 86.69 92 PHE A CA 1
ATOM 686 C C . PHE A 1 92 ? 2.710 -18.571 -17.917 1.00 86.69 92 PHE A C 1
ATOM 688 O O . PHE A 1 92 ? 2.272 -19.720 -17.842 1.0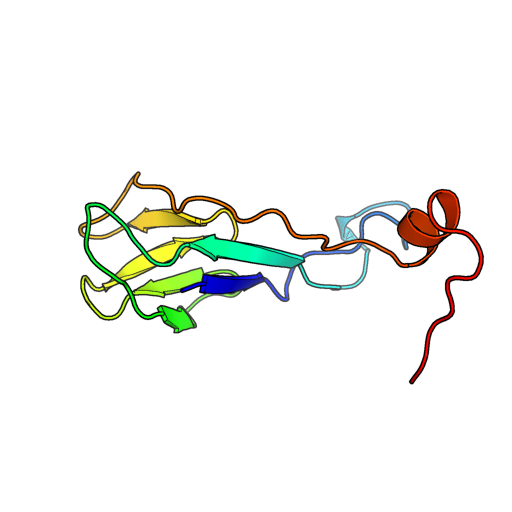0 86.69 92 PHE A O 1
ATOM 695 N N . ILE A 1 93 ? 2.053 -17.602 -18.559 1.00 85.50 93 ILE A N 1
ATOM 696 C CA . ILE A 1 93 ? 0.728 -17.778 -19.167 1.00 85.50 93 ILE A CA 1
ATOM 697 C C . ILE A 1 93 ? 0.846 -17.703 -20.690 1.00 85.50 93 ILE A C 1
ATOM 699 O O . ILE A 1 93 ? 1.185 -16.662 -21.250 1.00 85.50 93 ILE A O 1
ATOM 703 N N . GLN A 1 94 ? 0.555 -18.821 -21.359 1.00 84.19 94 GLN A N 1
ATOM 704 C CA . GLN A 1 94 ? 0.486 -18.881 -22.821 1.00 84.19 94 GLN A CA 1
ATOM 705 C C . GLN A 1 94 ? -0.726 -18.082 -23.331 1.00 84.19 94 GLN A C 1
ATOM 707 O O . GLN A 1 94 ? -1.754 -18.025 -22.660 1.00 84.19 94 GLN A O 1
ATOM 712 N N . ASP A 1 95 ? -0.598 -17.474 -24.511 1.00 85.38 95 ASP A N 1
ATOM 713 C CA . ASP A 1 95 ? -1.647 -16.695 -25.192 1.00 85.38 95 ASP A CA 1
ATOM 714 C C . ASP A 1 95 ? -2.150 -15.436 -24.448 1.00 85.38 95 ASP A C 1
ATOM 716 O O . ASP A 1 95 ? -3.247 -14.943 -24.724 1.00 85.38 95 ASP A O 1
ATOM 720 N N . VAL A 1 96 ? -1.358 -14.874 -23.524 1.00 84.12 96 VAL A N 1
ATOM 721 C CA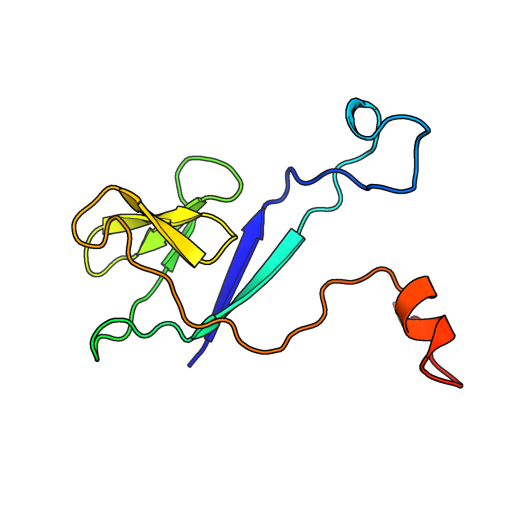 . VAL A 1 96 ? -1.666 -13.562 -22.930 1.00 84.12 96 VAL A CA 1
ATOM 722 C C . VAL A 1 96 ? -1.402 -12.435 -23.936 1.00 84.12 96 VAL A C 1
ATOM 724 O O . VAL A 1 96 ? -0.366 -12.407 -24.599 1.00 84.12 96 VAL A O 1
ATOM 727 N N . ASP A 1 97 ? -2.336 -11.490 -24.033 1.00 84.44 97 ASP A N 1
ATOM 728 C CA . ASP A 1 97 ? -2.239 -10.309 -24.895 1.00 84.44 97 ASP A CA 1
ATOM 729 C C . ASP A 1 97 ? -2.707 -9.057 -24.139 1.00 84.44 97 ASP A C 1
ATOM 731 O O . ASP A 1 97 ? -3.572 -9.132 -23.260 1.00 84.44 97 ASP A O 1
ATOM 735 N N . ILE A 1 98 ? -2.133 -7.903 -24.476 1.00 82.69 98 ILE A N 1
ATOM 736 C CA . ILE A 1 98 ? -2.468 -6.613 -23.867 1.00 82.69 98 ILE A CA 1
ATOM 737 C C . ILE A 1 98 ? -3.557 -5.952 -24.712 1.00 82.69 98 ILE A C 1
ATOM 739 O O . ILE A 1 98 ? -3.346 -5.645 -25.883 1.00 82.69 98 ILE A O 1
ATOM 743 N N . ARG A 1 99 ? -4.713 -5.671 -24.105 1.00 80.81 99 ARG A N 1
ATOM 744 C CA . ARG A 1 99 ? -5.809 -4.937 -24.755 1.00 80.81 99 ARG A CA 1
ATOM 745 C C . ARG A 1 99 ? -5.928 -3.538 -24.157 1.00 80.81 99 ARG A C 1
ATOM 747 O O . ARG A 1 99 ? -5.983 -3.412 -22.936 1.00 80.81 99 ARG A O 1
ATOM 754 N N . GLY A 1 100 ? -5.934 -2.524 -25.022 1.00 72.69 100 GLY A N 1
ATOM 755 C CA . GLY A 1 100 ? -6.096 -1.106 -24.672 1.00 72.69 100 GLY A CA 1
ATOM 756 C C . GLY A 1 100 ? -7.492 -0.573 -24.946 1.00 72.69 100 GLY A C 1
ATOM 757 O O . GLY A 1 100 ? -8.240 -1.236 -25.702 1.00 72.69 100 GLY A O 1
#

Radius of gyration: 16.03 Å; chains: 1; bounding box: 35×32×43 Å

Secondary structure (DSSP, 8-state):
-EEEEEETTPBPSSSSSSGGGSPB--EEEEEE-EETTEE--EEE-SSTTEEEETTT--EEETTSBEEESTTTT-BPPBPP-----HHHHHHHSTT-----

pLDDT: mean 94.2, std 4.94, range [72.69, 98.56]